Protein AF-A0A8T1UYU2-F1 (afdb_monomer_lite)

Sequence (107 aa):
MWTARLRSQSSKVLGARSFSSPRVMTASKVALQQLPLVDVSPLVAAANSGRKVAPDTKKQILDAIRSACIETGFFTVPTEGVLPSRLIQAAYSRADESIALPDVVKQ

Structure (mmCIF, N/CA/C/O backbone):
data_AF-A0A8T1UYU2-F1
#
_entry.id   AF-A0A8T1UYU2-F1
#
loop_
_atom_site.group_PDB
_atom_site.id
_atom_site.type_symbol
_atom_site.label_atom_id
_atom_site.label_alt_id
_atom_site.label_comp_id
_atom_site.label_asym_id
_atom_site.label_entity_id
_atom_site.label_seq_id
_atom_site.pdbx_PDB_ins_code
_atom_site.Cartn_x
_atom_site.Cartn_y
_atom_site.Cartn_z
_atom_site.occupancy
_atom_site.B_iso_or_equiv
_atom_site.auth_seq_id
_atom_site.auth_comp_id
_atom_site.auth_asym_id
_atom_site.auth_atom_id
_atom_site.pdbx_PDB_model_num
ATOM 1 N N . MET A 1 1 ? 46.890 -24.664 53.597 1.00 43.62 1 MET A N 1
ATOM 2 C CA . MET A 1 1 ? 46.567 -24.156 52.243 1.00 43.62 1 MET A CA 1
ATOM 3 C C . MET A 1 1 ? 46.066 -25.289 51.353 1.00 43.62 1 MET A C 1
ATOM 5 O O . MET A 1 1 ? 46.868 -25.839 50.622 1.00 43.62 1 MET A O 1
ATOM 9 N N . TRP A 1 2 ? 44.784 -25.660 51.405 1.00 38.66 2 TRP A N 1
ATOM 10 C CA . TRP A 1 2 ? 44.185 -26.582 50.426 1.00 38.66 2 TRP A CA 1
ATOM 11 C C . TRP A 1 2 ? 42.789 -26.052 50.071 1.00 38.66 2 TRP A C 1
ATOM 13 O O . TRP A 1 2 ? 41.915 -25.973 50.929 1.00 38.66 2 TRP A O 1
ATOM 23 N N . THR A 1 3 ? 42.614 -25.599 48.829 1.00 48.31 3 THR A N 1
ATOM 24 C CA . THR A 1 3 ? 41.361 -25.080 48.268 1.00 48.31 3 THR A CA 1
ATOM 25 C C . THR A 1 3 ? 40.698 -26.172 47.433 1.00 48.31 3 THR A C 1
ATOM 27 O O . THR A 1 3 ? 41.211 -26.560 46.388 1.00 48.31 3 THR A O 1
ATOM 30 N N . ALA A 1 4 ? 39.533 -26.655 47.862 1.00 47.84 4 ALA A N 1
ATOM 31 C CA . ALA A 1 4 ? 38.692 -27.522 47.044 1.00 47.84 4 ALA A CA 1
ATOM 32 C C . ALA A 1 4 ? 37.593 -26.676 46.384 1.00 47.84 4 ALA A C 1
ATOM 34 O O . ALA A 1 4 ? 36.679 -26.182 47.042 1.00 47.84 4 ALA A O 1
ATOM 35 N N . ARG A 1 5 ? 37.715 -26.470 45.068 1.00 54.81 5 ARG A N 1
ATOM 36 C CA . ARG A 1 5 ? 36.683 -25.860 44.219 1.00 54.81 5 ARG A CA 1
ATOM 37 C C . ARG A 1 5 ? 35.550 -26.864 44.015 1.00 54.81 5 ARG A C 1
ATOM 39 O O . ARG A 1 5 ? 35.785 -27.921 43.440 1.00 54.81 5 ARG A O 1
ATOM 46 N N . LEU A 1 6 ? 34.322 -26.493 44.360 1.00 53.44 6 LEU A N 1
ATOM 47 C CA . LEU A 1 6 ? 33.126 -27.169 43.857 1.00 53.44 6 LEU A CA 1
ATOM 48 C C . LEU A 1 6 ? 32.542 -26.340 42.710 1.00 53.44 6 LEU A C 1
ATOM 50 O O . LEU A 1 6 ? 31.902 -25.312 42.911 1.00 53.44 6 LEU A O 1
ATOM 54 N N . ARG A 1 7 ? 32.813 -26.793 41.480 1.00 51.19 7 ARG A N 1
ATOM 55 C CA . ARG A 1 7 ? 32.028 -26.444 40.292 1.00 51.19 7 ARG A CA 1
ATOM 56 C C . ARG A 1 7 ? 30.754 -27.283 40.329 1.00 51.19 7 ARG A C 1
ATOM 58 O O . ARG A 1 7 ? 30.842 -28.503 40.287 1.00 51.19 7 ARG A O 1
ATOM 65 N N . SER A 1 8 ? 29.596 -26.637 40.321 1.00 45.38 8 SER A N 1
ATOM 66 C CA . SER A 1 8 ? 28.348 -27.266 39.890 1.00 45.38 8 SER A CA 1
ATOM 67 C C . SER A 1 8 ? 27.804 -26.449 38.724 1.00 45.38 8 SER A C 1
ATOM 69 O O . SER A 1 8 ? 27.254 -25.364 38.904 1.00 45.38 8 SER A O 1
ATOM 71 N N . GLN A 1 9 ? 28.066 -26.923 37.505 1.00 47.41 9 GLN A N 1
ATOM 72 C CA . GLN A 1 9 ? 27.404 -26.432 36.302 1.00 47.41 9 GLN A CA 1
ATOM 73 C C . GLN A 1 9 ? 26.084 -27.188 36.170 1.00 47.41 9 GLN A C 1
ATOM 75 O O . GLN A 1 9 ? 26.074 -28.385 35.902 1.00 47.41 9 GLN A O 1
ATOM 80 N N . SER A 1 10 ? 24.969 -26.489 36.366 1.00 46.78 10 SER A N 1
ATOM 81 C CA . SER A 1 10 ? 23.646 -27.011 36.038 1.00 46.78 10 SER A CA 1
ATOM 82 C C . SER A 1 10 ? 23.360 -26.687 34.572 1.00 46.78 10 SER A C 1
ATOM 84 O O . SER A 1 10 ? 22.952 -25.576 34.231 1.00 46.78 10 SER A O 1
ATOM 86 N N . SER A 1 11 ? 23.630 -27.638 33.680 1.00 49.00 11 SER A N 1
ATOM 87 C CA . SER A 1 11 ? 23.192 -27.584 32.287 1.00 49.00 11 SER A CA 1
ATOM 88 C C . SER A 1 11 ? 21.694 -27.893 32.224 1.00 49.00 11 SER A C 1
ATOM 90 O O . SER A 1 11 ? 21.269 -29.033 32.051 1.00 49.00 11 SER A O 1
ATOM 92 N N . LYS A 1 12 ? 20.857 -26.860 32.359 1.00 54.22 12 LYS A N 1
ATOM 93 C CA . LYS A 1 12 ? 19.454 -26.958 31.943 1.00 54.22 12 LYS A CA 1
ATOM 94 C C . LYS A 1 12 ? 19.420 -27.019 30.417 1.00 54.22 12 LYS A C 1
ATOM 96 O O . LYS A 1 12 ? 19.514 -25.996 29.745 1.00 54.22 12 LYS A O 1
ATOM 101 N N . VAL A 1 13 ? 19.322 -28.233 29.881 1.00 53.88 13 VAL A N 1
ATOM 102 C CA . VAL A 1 13 ? 19.027 -28.486 28.469 1.00 53.88 13 VAL A CA 1
ATOM 103 C C . VAL A 1 13 ? 17.649 -27.890 28.179 1.00 53.88 13 VAL A C 1
ATOM 105 O O . VAL A 1 13 ? 16.630 -28.380 28.661 1.00 53.88 13 VAL A O 1
ATOM 108 N N . LEU A 1 14 ? 17.627 -26.776 27.446 1.00 59.22 14 LEU A N 1
ATOM 109 C CA . LEU A 1 14 ? 16.404 -26.173 26.928 1.00 59.22 14 LEU A CA 1
ATOM 110 C C . LEU A 1 14 ? 15.769 -27.174 25.960 1.00 59.22 14 LEU A C 1
ATOM 112 O O . LEU A 1 14 ? 16.373 -27.535 24.951 1.00 59.22 14 LEU A O 1
ATOM 116 N N . GLY A 1 15 ? 14.575 -27.648 26.319 1.00 52.06 15 GLY A N 1
ATOM 117 C CA . GLY A 1 15 ? 13.815 -28.628 25.555 1.00 52.06 15 GLY A CA 1
ATOM 118 C C . GLY A 1 15 ? 13.712 -28.249 24.081 1.00 52.06 15 GLY A C 1
ATOM 119 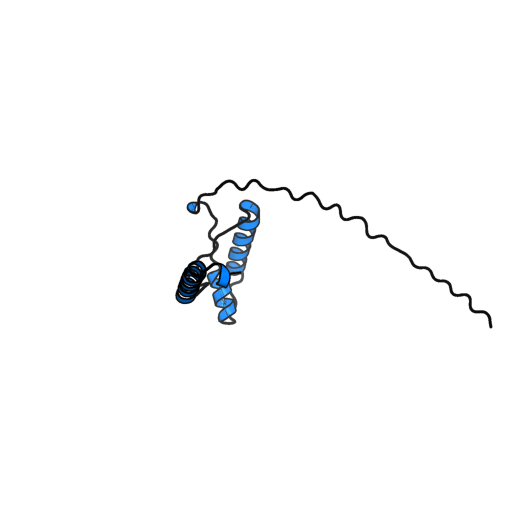O O . GLY A 1 15 ? 13.495 -27.086 23.732 1.00 52.06 15 GLY A O 1
ATOM 120 N N . ALA A 1 16 ? 13.888 -29.256 23.226 1.00 57.31 16 ALA A N 1
ATOM 121 C CA . ALA A 1 16 ? 13.730 -29.145 21.789 1.00 57.31 16 ALA A CA 1
ATOM 122 C C . ALA A 1 16 ? 12.372 -28.503 21.474 1.00 57.31 16 ALA A C 1
ATOM 124 O O . ALA A 1 16 ? 11.313 -29.067 21.753 1.00 57.31 16 ALA A O 1
ATOM 125 N N . ARG A 1 17 ? 12.404 -27.290 20.916 1.00 60.78 17 ARG A N 1
ATOM 126 C CA . ARG A 1 17 ? 11.212 -26.645 20.376 1.00 60.78 17 ARG A CA 1
ATOM 127 C C . ARG A 1 17 ? 10.761 -27.485 19.188 1.00 60.78 17 ARG A C 1
ATOM 129 O O . ARG A 1 17 ? 11.420 -27.499 18.154 1.00 60.78 17 ARG A O 1
ATOM 136 N N . SER A 1 18 ? 9.665 -28.214 19.365 1.00 56.03 18 SER A N 1
ATOM 137 C CA . SER A 1 18 ? 8.959 -28.877 18.275 1.00 56.03 18 SER A CA 1
ATOM 138 C C . SER A 1 18 ? 8.463 -27.797 17.318 1.00 56.03 18 SER A C 1
ATOM 140 O O . SER A 1 18 ? 7.448 -27.151 17.574 1.00 56.03 18 SER A O 1
ATOM 142 N N . PHE A 1 19 ? 9.201 -27.559 16.237 1.00 58.91 19 PHE A N 1
ATOM 143 C CA . PHE A 1 19 ? 8.721 -26.747 15.131 1.00 58.91 19 PHE A CA 1
ATOM 144 C C . PHE A 1 19 ? 7.607 -27.544 14.454 1.00 58.91 19 PHE A C 1
ATOM 146 O O . PHE A 1 19 ? 7.867 -28.506 13.732 1.00 58.91 19 PHE A O 1
ATOM 153 N N . SER A 1 20 ? 6.352 -27.188 14.737 1.00 64.62 20 SER A N 1
ATOM 154 C CA . SER A 1 20 ? 5.223 -27.664 13.940 1.00 64.62 20 SER A CA 1
ATOM 155 C C . SER A 1 20 ? 5.538 -27.373 12.476 1.00 64.62 20 SER A C 1
ATOM 157 O O . SER A 1 20 ? 5.871 -26.231 12.147 1.00 64.62 20 SER A O 1
ATOM 159 N N . SER A 1 21 ? 5.473 -28.392 11.618 1.00 62.34 21 SER A N 1
ATOM 160 C CA . SER A 1 21 ? 5.716 -28.222 10.184 1.00 62.34 21 SER A CA 1
ATOM 161 C C . SER A 1 21 ? 4.891 -27.046 9.649 1.00 62.34 21 SER A C 1
ATOM 163 O O . SER A 1 21 ? 3.709 -26.943 9.999 1.00 62.34 21 SER A O 1
ATOM 165 N N . PRO A 1 22 ? 5.480 -26.145 8.840 1.00 59.97 22 PRO A N 1
ATOM 166 C CA . PRO A 1 22 ? 4.743 -25.028 8.273 1.00 59.97 22 PRO A CA 1
ATOM 167 C C . PRO A 1 22 ? 3.597 -25.588 7.431 1.00 59.97 22 PRO A C 1
ATOM 169 O O . PRO A 1 22 ? 3.808 -26.286 6.440 1.00 59.97 22 PRO A O 1
ATOM 172 N N . ARG A 1 23 ? 2.363 -25.318 7.859 1.00 63.06 23 ARG A N 1
ATOM 173 C CA . ARG A 1 23 ? 1.172 -25.680 7.098 1.00 63.06 23 ARG A CA 1
ATOM 174 C C . ARG A 1 23 ? 1.123 -24.765 5.881 1.00 63.06 23 ARG A C 1
ATOM 176 O O . ARG A 1 23 ? 0.791 -23.590 6.008 1.00 63.06 23 ARG A O 1
ATOM 183 N N . VAL A 1 24 ? 1.479 -25.297 4.715 1.00 60.75 24 VAL A N 1
ATOM 184 C CA . VAL A 1 24 ? 1.337 -24.589 3.440 1.00 60.75 24 VAL A CA 1
ATOM 185 C C . VAL A 1 24 ? -0.157 -24.396 3.192 1.00 60.75 24 VAL A C 1
ATOM 187 O O . VAL A 1 24 ? -0.879 -25.348 2.898 1.00 60.75 24 VAL A O 1
ATOM 190 N N . MET A 1 25 ? -0.644 -23.172 3.391 1.00 56.16 25 MET A N 1
ATOM 191 C CA . MET A 1 25 ? -2.009 -22.810 3.032 1.00 56.16 25 MET A CA 1
ATOM 192 C C . MET A 1 25 ? -2.095 -22.740 1.509 1.00 56.16 25 MET A C 1
ATOM 194 O O . MET A 1 25 ? -1.352 -21.998 0.868 1.00 56.16 25 MET A O 1
ATOM 198 N N . THR A 1 2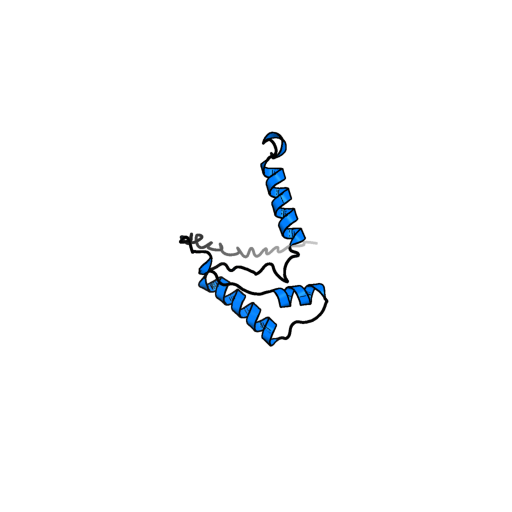6 ? -2.992 -23.524 0.918 1.00 58.69 26 THR A N 1
ATOM 199 C CA . THR A 1 26 ? -3.335 -23.406 -0.499 1.00 58.69 26 THR A CA 1
ATOM 200 C C . THR A 1 26 ? -4.063 -22.079 -0.697 1.00 58.69 26 THR A C 1
ATOM 202 O O . THR A 1 26 ? -5.226 -21.946 -0.319 1.00 58.69 26 THR A O 1
ATOM 205 N N . ALA A 1 27 ? -3.369 -21.076 -1.233 1.00 56.81 27 ALA A N 1
ATOM 206 C CA . ALA A 1 27 ? -3.965 -19.785 -1.545 1.00 56.81 27 ALA A CA 1
ATOM 207 C C . ALA A 1 27 ? -4.831 -19.921 -2.806 1.00 56.81 27 ALA A C 1
ATOM 209 O O . ALA A 1 27 ? -4.320 -20.003 -3.922 1.00 56.81 27 ALA A O 1
ATOM 210 N N . SER A 1 28 ? -6.152 -19.966 -2.637 1.00 61.09 28 SER A N 1
ATOM 211 C CA . SER A 1 28 ? -7.077 -19.796 -3.759 1.00 61.09 28 SER A CA 1
ATOM 212 C C . SER A 1 28 ? -6.890 -18.399 -4.351 1.00 61.09 28 SER A C 1
ATOM 214 O O . SER A 1 28 ? -6.748 -17.428 -3.612 1.00 61.09 28 SER A O 1
ATOM 216 N N . LYS A 1 29 ? -6.884 -18.278 -5.683 1.00 59.41 29 LYS A N 1
ATOM 217 C CA . LYS A 1 29 ? -6.800 -16.984 -6.376 1.00 59.41 29 LYS A CA 1
ATOM 218 C C . LYS A 1 29 ? -8.048 -16.157 -6.047 1.00 59.41 29 LYS A C 1
ATOM 220 O O . LYS A 1 29 ? -9.099 -16.364 -6.645 1.00 59.41 29 LYS A O 1
A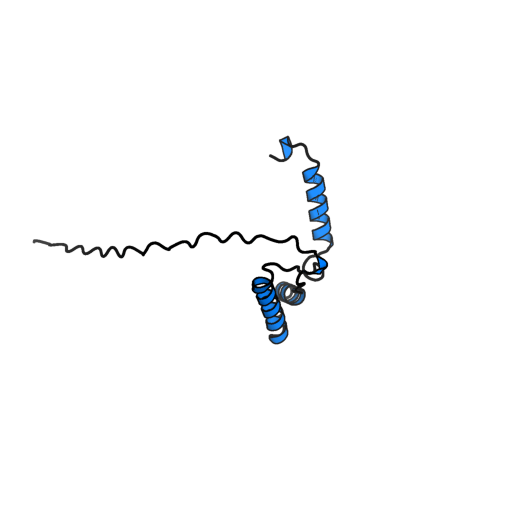TOM 225 N N . VAL A 1 30 ? -7.935 -15.250 -5.081 1.00 61.72 30 VAL A N 1
ATOM 226 C CA . VAL A 1 30 ? -9.016 -14.340 -4.685 1.00 61.72 30 VAL A CA 1
ATOM 227 C C . VAL A 1 30 ? -9.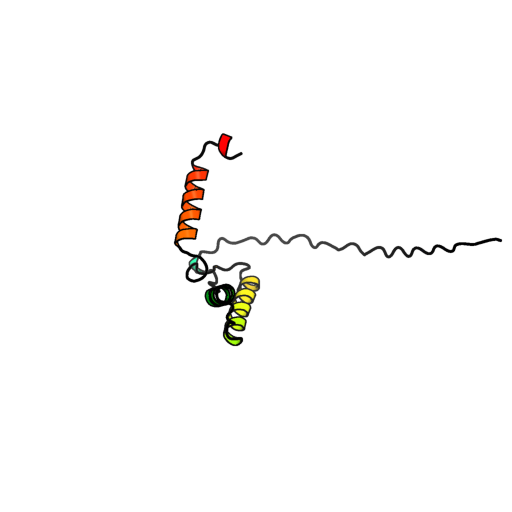067 -13.176 -5.676 1.00 61.72 30 VAL A C 1
ATOM 229 O O . VAL A 1 30 ? -8.033 -12.599 -6.019 1.00 61.72 30 VAL A O 1
ATOM 232 N N . ALA A 1 31 ? -10.258 -12.841 -6.176 1.00 63.12 31 ALA A N 1
ATOM 233 C CA . ALA A 1 31 ? -10.432 -11.662 -7.018 1.00 63.12 31 ALA A CA 1
ATOM 234 C C . ALA A 1 31 ? -10.198 -10.395 -6.178 1.00 63.12 31 ALA A C 1
ATOM 236 O O . ALA A 1 31 ? -10.686 -10.304 -5.056 1.00 63.12 31 ALA A O 1
ATOM 237 N N . LEU A 1 32 ? -9.490 -9.396 -6.719 1.00 58.41 32 LEU A N 1
ATOM 238 C CA . LEU A 1 32 ? -9.127 -8.164 -5.995 1.00 58.41 32 LEU A CA 1
ATOM 239 C C . LEU A 1 32 ? -10.328 -7.437 -5.354 1.00 58.41 32 LEU A C 1
ATOM 241 O O . LEU A 1 32 ? -10.170 -6.785 -4.330 1.00 58.41 32 LEU A O 1
ATOM 245 N N . GLN A 1 33 ? -11.531 -7.586 -5.918 1.00 60.81 33 GLN A N 1
ATOM 246 C CA . GLN A 1 33 ? -12.778 -7.004 -5.399 1.00 60.81 33 GLN A CA 1
ATOM 247 C C . GLN A 1 33 ? -13.269 -7.631 -4.083 1.00 60.81 33 GLN A C 1
ATOM 249 O O . GLN A 1 33 ? -14.193 -7.110 -3.470 1.00 60.81 33 GLN A O 1
ATOM 254 N N . GLN A 1 34 ? -12.681 -8.747 -3.652 1.00 68.75 34 GLN A N 1
ATOM 255 C CA . GLN A 1 34 ? -13.069 -9.468 -2.437 1.00 68.75 34 GLN A CA 1
ATOM 256 C C . GLN A 1 34 ? -12.103 -9.214 -1.273 1.00 68.75 34 GLN A C 1
ATOM 258 O O . GLN A 1 34 ? -12.215 -9.861 -0.234 1.00 68.75 34 GLN A O 1
ATOM 263 N N . LEU A 1 35 ? -11.127 -8.317 -1.445 1.00 80.56 35 LEU A N 1
ATOM 264 C CA . LEU A 1 35 ? -10.102 -8.090 -0.436 1.00 80.56 35 LEU A CA 1
ATOM 265 C C . LEU A 1 35 ? -10.531 -7.023 0.563 1.00 80.56 35 LEU A C 1
ATOM 267 O O . LEU A 1 35 ? -11.012 -5.967 0.147 1.00 80.56 35 LEU A O 1
ATOM 271 N N . PRO A 1 36 ? -10.298 -7.245 1.867 1.00 88.44 36 PRO A N 1
ATOM 272 C CA . PRO A 1 36 ? -10.484 -6.204 2.859 1.00 88.44 36 PRO A CA 1
ATOM 273 C C . PRO A 1 36 ? -9.638 -4.981 2.495 1.00 88.44 36 PRO A C 1
ATOM 275 O O . PRO A 1 36 ? -8.422 -5.083 2.293 1.00 88.44 36 PRO A O 1
ATOM 278 N N . LEU A 1 37 ? -10.292 -3.826 2.398 1.00 91.12 37 LEU A N 1
ATOM 279 C CA . LEU A 1 37 ? -9.644 -2.526 2.291 1.00 91.12 37 LEU A CA 1
ATOM 280 C C . LEU A 1 37 ? -9.610 -1.913 3.689 1.00 91.12 37 LEU A C 1
ATOM 282 O O . LEU A 1 37 ? -10.656 -1.712 4.305 1.00 91.12 37 LEU A O 1
ATOM 286 N N . VAL A 1 38 ? -8.415 -1.608 4.183 1.00 94.19 38 VAL A N 1
ATOM 287 C CA . VAL A 1 38 ? -8.231 -0.978 5.489 1.00 94.19 38 VAL A CA 1
ATOM 288 C C . VAL A 1 38 ? -7.620 0.399 5.290 1.00 94.19 38 VAL A C 1
ATOM 290 O O . VAL A 1 38 ? -6.462 0.526 4.894 1.00 94.19 38 VAL A O 1
ATOM 293 N N . ASP A 1 39 ? -8.397 1.437 5.586 1.00 94.19 39 ASP A N 1
ATOM 294 C CA . ASP A 1 39 ? -7.901 2.808 5.561 1.00 94.19 39 ASP A CA 1
ATOM 295 C C . ASP A 1 39 ? -7.057 3.107 6.809 1.00 94.19 39 ASP A C 1
ATOM 297 O O . ASP A 1 39 ? -7.549 3.154 7.937 1.00 94.19 39 ASP A O 1
ATOM 301 N N . VAL A 1 40 ? -5.758 3.311 6.591 1.00 95.00 40 VAL A N 1
ATOM 302 C CA . VAL A 1 40 ? -4.785 3.678 7.633 1.00 95.00 40 VAL A CA 1
ATOM 303 C C . VAL A 1 40 ? -4.313 5.125 7.503 1.00 95.00 40 VAL A C 1
ATOM 305 O O . VAL A 1 40 ? -3.464 5.557 8.289 1.00 95.00 40 VAL A O 1
ATOM 308 N N . SER A 1 41 ? -4.860 5.893 6.554 1.00 93.81 41 SER A N 1
ATOM 309 C CA . SER A 1 41 ? -4.491 7.295 6.337 1.00 93.81 41 SER A CA 1
ATOM 310 C C . SER A 1 41 ? -4.552 8.153 7.613 1.00 93.81 41 SER A C 1
ATOM 312 O O . SER A 1 41 ? -3.625 8.946 7.814 1.00 93.81 41 SER A O 1
ATOM 314 N N . PRO A 1 42 ? -5.493 7.958 8.571 1.00 93.44 42 PRO A N 1
ATOM 315 C CA . PRO A 1 42 ? -5.495 8.745 9.803 1.00 93.44 42 PRO A CA 1
ATOM 316 C C . PRO A 1 42 ? -4.268 8.470 10.679 1.00 93.44 42 PRO A C 1
ATOM 318 O O . PRO A 1 42 ? -3.730 9.386 11.303 1.00 93.44 42 PRO A O 1
ATOM 321 N N . LEU A 1 43 ? -3.797 7.216 10.717 1.00 93.25 43 LEU A N 1
ATOM 322 C CA . LEU A 1 43 ? -2.607 6.823 11.479 1.00 93.25 43 LEU A CA 1
ATOM 323 C C . LEU A 1 43 ? -1.342 7.434 10.871 1.00 93.25 43 LEU A C 1
ATOM 325 O O . LEU A 1 43 ? -0.479 7.919 11.604 1.00 93.25 43 LEU A O 1
ATOM 329 N N . VAL A 1 44 ? -1.252 7.446 9.540 1.00 92.88 44 VAL A N 1
ATOM 330 C CA . VAL A 1 44 ? -0.119 8.023 8.804 1.00 92.88 44 VAL A CA 1
ATOM 331 C C . VAL A 1 44 ? -0.094 9.544 8.951 1.00 92.88 44 VAL A C 1
ATOM 333 O O . VAL A 1 44 ? 0.945 10.120 9.276 1.00 92.88 44 VAL A O 1
ATOM 336 N N . ALA A 1 45 ? -1.243 10.206 8.805 1.00 91.44 45 ALA A N 1
ATOM 337 C CA . ALA A 1 45 ? -1.365 11.648 8.998 1.00 91.44 45 ALA A CA 1
ATOM 338 C C . ALA A 1 45 ? -0.973 12.075 10.423 1.00 91.44 45 ALA A C 1
ATOM 340 O O . ALA A 1 45 ? -0.268 13.071 10.613 1.00 91.44 45 ALA A O 1
ATOM 341 N N . ALA A 1 46 ? -1.384 11.306 11.433 1.00 92.75 46 ALA A N 1
ATOM 342 C CA . ALA A 1 46 ? -0.979 11.513 12.819 1.00 92.75 46 ALA A CA 1
ATOM 343 C C . ALA A 1 46 ? 0.535 11.350 13.018 1.00 92.75 46 ALA A C 1
ATOM 345 O O . ALA A 1 46 ? 1.161 12.212 13.637 1.00 92.75 46 ALA A O 1
ATOM 346 N N . ALA A 1 47 ? 1.136 10.304 12.439 1.00 90.62 47 ALA A N 1
ATOM 347 C CA . ALA A 1 47 ? 2.579 10.081 12.501 1.00 90.62 47 ALA A CA 1
ATOM 348 C C . ALA A 1 47 ? 3.376 11.239 11.873 1.00 90.62 47 ALA A C 1
ATOM 350 O O . ALA A 1 47 ? 4.351 11.699 12.462 1.00 90.62 47 ALA A O 1
ATOM 351 N N . ASN A 1 48 ? 2.919 11.763 10.732 1.00 89.50 48 ASN A N 1
ATOM 352 C CA . ASN A 1 48 ? 3.592 12.852 10.017 1.00 89.50 48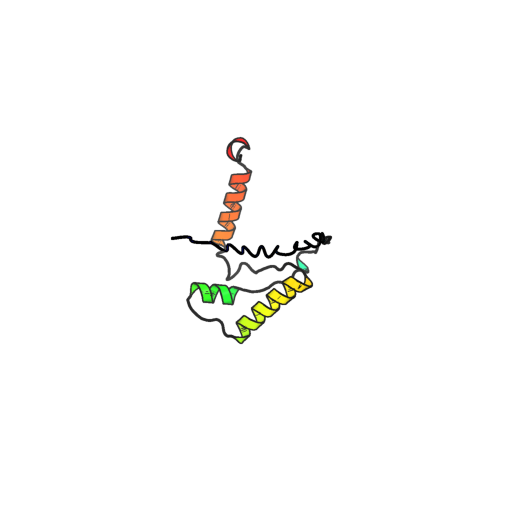 ASN A CA 1
ATOM 353 C C . ASN A 1 48 ? 3.421 14.228 10.681 1.00 89.50 48 ASN A C 1
ATOM 355 O O . ASN A 1 48 ? 4.283 15.090 10.547 1.00 89.50 48 ASN A O 1
ATOM 359 N N . SER A 1 49 ? 2.305 14.459 11.378 1.00 89.88 49 SER A N 1
ATOM 360 C CA . SER A 1 49 ? 1.987 15.759 11.991 1.00 89.88 49 SER A CA 1
ATOM 361 C C . SER A 1 49 ? 2.302 15.841 13.488 1.00 89.88 49 SER A C 1
ATOM 363 O O . SER A 1 49 ? 2.096 16.893 14.095 1.00 89.88 49 SER A O 1
ATOM 365 N N . GLY A 1 50 ? 2.739 14.738 14.108 1.00 87.81 50 GLY A N 1
ATOM 366 C CA . GLY A 1 50 ? 2.921 14.632 15.560 1.00 87.81 50 GLY A CA 1
ATOM 367 C C . GLY A 1 50 ? 1.610 14.685 16.358 1.00 87.81 50 GLY A C 1
ATOM 368 O O . GLY A 1 50 ? 1.630 14.770 17.588 1.00 87.81 50 GLY A O 1
ATOM 369 N N . ARG A 1 51 ? 0.457 14.652 15.678 1.00 89.06 51 ARG A N 1
ATOM 370 C CA . ARG A 1 51 ? -0.871 14.661 16.303 1.00 89.06 51 ARG A CA 1
ATOM 371 C C . ARG A 1 51 ? -1.282 13.245 16.691 1.00 89.06 51 ARG A C 1
ATOM 373 O O . ARG A 1 51 ? -0.768 12.263 16.171 1.00 89.06 51 ARG A O 1
ATOM 380 N N . LYS A 1 52 ? -2.239 13.127 17.612 1.00 90.19 52 LYS A N 1
ATOM 381 C CA . LYS A 1 52 ? -2.824 11.833 17.988 1.00 90.19 52 LYS A CA 1
ATOM 382 C C . LYS A 1 52 ? -4.133 11.614 17.239 1.00 90.19 52 LYS A C 1
ATOM 384 O O . LYS A 1 52 ? -4.956 12.520 17.155 1.00 90.19 52 LYS A O 1
ATOM 389 N N . VAL A 1 53 ? -4.332 10.395 16.745 1.00 92.31 53 VAL A N 1
ATOM 390 C CA . VAL A 1 53 ? -5.648 9.927 16.290 1.00 92.31 53 VAL A CA 1
ATOM 391 C C . VAL A 1 53 ? -6.542 9.725 17.510 1.00 92.31 53 VAL A C 1
ATOM 393 O O . VAL A 1 53 ? -6.061 9.280 18.557 1.00 92.31 53 VAL A O 1
ATOM 396 N N . ALA A 1 54 ? -7.832 10.036 17.375 1.00 94.50 54 ALA A N 1
ATOM 397 C CA . ALA A 1 54 ? -8.822 9.740 18.403 1.00 94.50 54 ALA A CA 1
ATOM 398 C C . ALA A 1 54 ? -8.766 8.246 18.795 1.00 94.50 54 ALA A C 1
ATOM 400 O O . ALA A 1 54 ? -8.589 7.389 17.921 1.00 94.50 54 ALA A O 1
ATOM 401 N N . PRO A 1 55 ? -8.886 7.910 20.092 1.00 93.50 55 PRO A N 1
ATOM 402 C CA . PRO A 1 55 ? -8.701 6.543 20.575 1.00 93.50 55 PRO A CA 1
ATOM 403 C C . PRO A 1 55 ? -9.680 5.553 19.933 1.00 93.50 55 PRO A C 1
ATOM 405 O O . PRO A 1 55 ? -9.263 4.454 19.571 1.00 93.50 55 PRO A O 1
ATOM 408 N N . ASP A 1 56 ? -10.931 5.961 19.709 1.00 95.69 56 ASP A N 1
ATOM 409 C CA . ASP A 1 56 ? -11.951 5.115 19.078 1.00 95.69 56 ASP A CA 1
ATOM 410 C C . ASP A 1 56 ? -11.634 4.831 17.610 1.00 95.69 56 ASP A C 1
ATOM 412 O O . ASP A 1 56 ? -11.629 3.676 17.192 1.00 95.69 56 ASP A O 1
ATOM 416 N N . THR A 1 57 ? -11.265 5.860 16.841 1.00 93.44 57 THR A N 1
ATOM 417 C CA . THR A 1 57 ? -1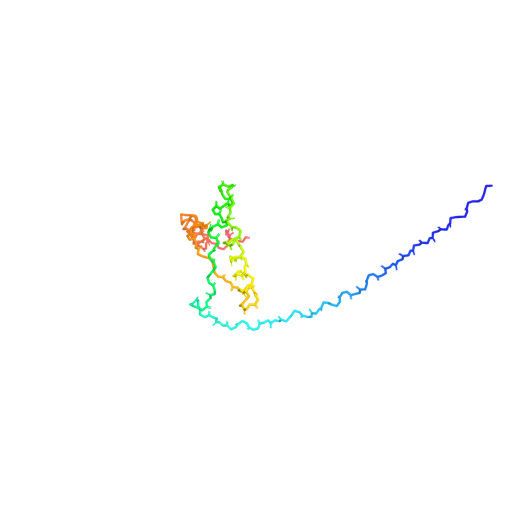0.835 5.704 15.442 1.00 93.44 57 THR A CA 1
ATOM 418 C C . THR A 1 57 ? -9.597 4.818 15.342 1.00 93.44 57 THR A C 1
ATOM 420 O O . THR A 1 57 ? -9.529 3.922 14.504 1.00 93.44 57 THR A O 1
ATOM 423 N N . LYS A 1 58 ? -8.616 5.010 16.234 1.00 94.94 58 LYS A N 1
ATOM 424 C CA . LYS A 1 58 ? -7.420 4.163 16.275 1.00 94.94 58 LYS A CA 1
ATOM 425 C C . LYS A 1 58 ? -7.786 2.706 16.561 1.00 94.94 58 LYS A C 1
ATOM 427 O O . LYS A 1 58 ? -7.255 1.816 15.904 1.00 94.94 58 LYS A O 1
ATOM 432 N N . LYS A 1 59 ? -8.671 2.462 17.530 1.00 96.94 59 LYS A N 1
ATOM 433 C CA . LYS A 1 59 ? -9.127 1.114 17.878 1.00 96.94 59 LYS A CA 1
ATOM 434 C C . LYS A 1 59 ? -9.838 0.448 16.698 1.00 96.94 59 LYS A C 1
ATOM 436 O O . LYS A 1 59 ? -9.475 -0.668 16.354 1.00 96.94 59 LYS A O 1
ATOM 441 N N . GLN A 1 60 ? -10.758 1.152 16.040 1.00 96.56 60 GLN A N 1
ATOM 442 C CA . GLN A 1 60 ? -11.471 0.651 14.859 1.00 96.56 60 GLN A CA 1
ATOM 443 C C . GLN A 1 60 ? -10.513 0.212 13.745 1.00 96.56 60 GLN A C 1
ATOM 445 O O . GLN A 1 60 ? -10.654 -0.889 13.218 1.00 96.56 60 GLN A O 1
ATOM 450 N N . ILE A 1 61 ? -9.503 1.030 13.427 1.00 95.50 61 ILE A N 1
ATOM 451 C CA . ILE A 1 61 ? -8.513 0.694 12.392 1.00 95.50 61 ILE A CA 1
ATOM 452 C C . ILE A 1 61 ? -7.714 -0.554 12.794 1.00 95.50 61 ILE A C 1
ATOM 454 O O . ILE A 1 61 ? -7.526 -1.456 11.983 1.00 95.50 61 ILE A O 1
ATOM 458 N N . LEU A 1 62 ? -7.263 -0.643 14.049 1.00 96.25 62 LEU A N 1
ATOM 459 C CA . LEU A 1 62 ? -6.504 -1.803 14.529 1.00 96.25 62 LEU A CA 1
ATOM 460 C C . LEU A 1 62 ? -7.345 -3.085 14.570 1.00 96.25 62 LEU A C 1
ATOM 462 O O . LEU A 1 62 ? -6.834 -4.152 14.229 1.00 96.25 62 LEU A O 1
ATOM 466 N N . ASP A 1 63 ? -8.620 -2.987 14.944 1.00 96.81 63 ASP A N 1
ATOM 467 C CA . ASP A 1 63 ? -9.553 -4.114 14.933 1.00 96.81 63 ASP A CA 1
ATOM 468 C C . ASP A 1 63 ? -9.828 -4.585 13.492 1.00 96.81 63 ASP A C 1
ATOM 470 O O . ASP A 1 63 ? -9.862 -5.792 13.239 1.00 96.81 63 ASP A O 1
ATOM 474 N N . ALA A 1 64 ? -9.917 -3.665 12.525 1.00 94.56 64 ALA A N 1
ATOM 475 C CA . ALA A 1 64 ? -10.032 -4.000 11.104 1.00 94.56 64 ALA A CA 1
ATOM 476 C C . ALA A 1 64 ? -8.773 -4.705 10.566 1.00 94.56 64 ALA A C 1
ATOM 478 O O . ALA A 1 64 ? -8.889 -5.750 9.923 1.00 94.56 64 ALA A O 1
ATOM 479 N N . ILE A 1 65 ? -7.570 -4.201 10.889 1.00 95.25 65 ILE A N 1
ATOM 480 C CA . ILE A 1 65 ? -6.296 -4.864 10.540 1.00 95.25 65 ILE A CA 1
ATOM 481 C C . ILE A 1 65 ? -6.259 -6.271 11.134 1.00 95.25 65 ILE A C 1
ATOM 483 O O . ILE A 1 65 ? -5.936 -7.235 10.442 1.00 95.25 65 ILE A O 1
ATOM 487 N N . ARG A 1 66 ? -6.599 -6.403 12.421 1.00 95.25 66 ARG A N 1
ATOM 488 C CA . ARG A 1 66 ? -6.599 -7.692 13.116 1.00 95.25 66 ARG A CA 1
ATOM 489 C C . ARG A 1 66 ? -7.541 -8.686 12.446 1.00 95.25 66 ARG A C 1
ATOM 491 O O . ARG A 1 66 ? -7.139 -9.826 12.228 1.00 95.25 66 ARG A O 1
ATOM 498 N N . SER A 1 67 ? -8.758 -8.254 12.133 1.00 93.50 67 SER A N 1
ATOM 499 C CA . SER A 1 67 ? -9.773 -9.103 11.505 1.00 93.50 67 SER A CA 1
ATOM 500 C C . SER A 1 67 ? -9.299 -9.572 10.133 1.00 93.50 67 SER A C 1
ATOM 502 O O . SER A 1 67 ? -9.261 -10.773 9.892 1.00 93.50 67 SER A O 1
ATOM 504 N N . ALA A 1 68 ? -8.780 -8.672 9.291 1.00 91.94 68 ALA A N 1
ATOM 505 C CA . ALA A 1 68 ? -8.238 -9.058 7.991 1.00 91.94 68 ALA A CA 1
ATOM 506 C C . ALA A 1 68 ? -7.034 -10.015 8.103 1.00 91.94 68 ALA A C 1
ATOM 508 O O . ALA A 1 68 ? -6.938 -10.994 7.368 1.00 91.94 68 ALA A O 1
ATOM 509 N N . CYS A 1 69 ? -6.133 -9.806 9.065 1.00 90.88 69 CYS A N 1
ATOM 510 C CA . CYS A 1 69 ? -5.017 -10.729 9.294 1.00 90.88 69 CYS A CA 1
ATOM 511 C C . CYS A 1 69 ? -5.471 -12.136 9.717 1.00 90.88 69 CYS A C 1
ATOM 513 O O . CYS A 1 69 ? -4.806 -13.110 9.372 1.00 90.88 69 CYS A O 1
ATOM 515 N N . ILE A 1 70 ? -6.563 -12.253 10.477 1.00 90.50 70 ILE A N 1
ATOM 516 C CA . ILE A 1 70 ? -7.082 -13.544 10.951 1.00 90.50 70 ILE A CA 1
ATOM 517 C C . ILE A 1 70 ? -7.926 -14.230 9.873 1.00 90.50 70 ILE A C 1
ATOM 519 O O . ILE A 1 70 ? -7.800 -15.436 9.676 1.00 90.50 70 ILE A O 1
ATOM 523 N N . GLU A 1 71 ? -8.793 -13.477 9.201 1.00 88.00 71 GLU A N 1
ATOM 524 C CA . GLU A 1 71 ? -9.805 -14.015 8.290 1.00 88.00 71 GLU A CA 1
ATOM 525 C C . GLU A 1 71 ? -9.247 -14.286 6.893 1.00 88.00 71 GLU A C 1
ATOM 527 O O . GLU A 1 71 ? -9.478 -15.357 6.333 1.00 88.00 71 GLU A O 1
ATOM 532 N N . THR A 1 72 ? -8.503 -13.333 6.327 1.00 85.94 72 THR A N 1
ATOM 533 C CA . THR A 1 72 ? -7.985 -13.422 4.954 1.00 85.94 72 THR A CA 1
ATOM 534 C C . THR A 1 72 ? -6.475 -13.620 4.909 1.00 85.94 72 THR A C 1
ATOM 536 O O . THR A 1 72 ? -5.963 -14.184 3.945 1.00 85.94 72 THR A O 1
ATOM 539 N N . GLY A 1 73 ? -5.746 -13.178 5.936 1.00 87.06 73 GLY A N 1
ATOM 540 C CA . GLY A 1 73 ? -4.280 -13.203 5.987 1.00 87.06 73 GLY A CA 1
ATOM 541 C C . GLY A 1 73 ? -3.608 -12.071 5.202 1.00 87.06 73 GLY A C 1
ATOM 542 O O . GLY A 1 73 ? -2.389 -11.929 5.256 1.00 87.06 73 GLY A O 1
ATOM 543 N N . PHE A 1 74 ? -4.383 -11.253 4.488 1.00 89.06 74 PHE A N 1
ATOM 544 C CA . PHE A 1 74 ? -3.908 -10.098 3.729 1.00 89.06 74 PHE A CA 1
ATOM 545 C C . PHE A 1 74 ? -5.028 -9.071 3.532 1.00 89.06 74 PHE A C 1
ATOM 547 O O . PHE A 1 74 ? -6.211 -9.409 3.508 1.00 89.06 74 PHE A O 1
ATOM 554 N N . PHE A 1 75 ? -4.645 -7.808 3.374 1.00 92.69 75 PHE A N 1
ATOM 555 C CA . PHE A 1 75 ? -5.541 -6.685 3.115 1.00 92.69 75 PHE A CA 1
ATOM 556 C C . PHE A 1 75 ? -4.850 -5.665 2.217 1.00 92.69 75 PHE A C 1
ATOM 558 O O . PHE A 1 75 ? -3.630 -5.688 2.045 1.00 92.69 75 PHE A O 1
ATOM 565 N N . THR A 1 76 ? -5.641 -4.766 1.649 1.00 92.50 76 THR A N 1
ATOM 566 C CA . THR A 1 76 ? -5.146 -3.645 0.853 1.00 92.50 76 THR A CA 1
ATOM 567 C C . THR A 1 76 ? -5.292 -2.347 1.628 1.00 92.50 76 THR A C 1
ATOM 569 O O . THR A 1 76 ? -6.186 -2.194 2.461 1.00 92.50 76 THR A O 1
ATOM 572 N N . VAL A 1 77 ? -4.390 -1.411 1.356 1.00 93.75 77 VAL A N 1
ATOM 573 C CA . VAL A 1 77 ? -4.401 -0.073 1.937 1.00 93.75 77 VAL A CA 1
ATOM 574 C C . VAL A 1 77 ? -4.571 0.926 0.796 1.00 93.75 77 VAL A C 1
ATOM 576 O O . VAL A 1 77 ? -3.826 0.829 -0.186 1.00 93.75 77 VAL A O 1
ATOM 579 N N . PRO A 1 78 ? -5.521 1.873 0.883 1.00 91.06 78 PRO A N 1
ATOM 580 C CA . PRO A 1 78 ? -5.640 2.922 -0.114 1.00 91.06 78 PRO A CA 1
ATOM 581 C C . PRO A 1 78 ? -4.376 3.784 -0.107 1.00 91.06 78 PRO A C 1
ATOM 583 O O . PRO A 1 78 ? -3.837 4.140 0.939 1.00 91.06 78 PRO A O 1
ATOM 586 N N . THR A 1 79 ? -3.884 4.118 -1.295 1.00 90.62 79 THR A N 1
ATOM 587 C CA . THR A 1 79 ? -2.673 4.933 -1.441 1.00 90.62 79 THR A CA 1
ATOM 588 C C . THR A 1 79 ? -2.912 6.392 -1.060 1.00 90.62 79 THR A C 1
ATOM 590 O O . THR A 1 79 ? -1.990 7.074 -0.613 1.00 90.62 79 THR A O 1
ATOM 593 N N . GLU A 1 80 ? -4.146 6.872 -1.230 1.00 89.06 80 GLU A N 1
ATOM 594 C CA . GLU A 1 80 ? -4.551 8.228 -0.871 1.00 89.06 80 GLU A CA 1
ATOM 595 C C . GLU A 1 80 ? -4.365 8.477 0.633 1.00 89.06 80 GLU A C 1
ATOM 597 O O . GLU A 1 80 ? -4.734 7.659 1.470 1.00 89.06 80 GLU A O 1
ATOM 602 N N . GLY A 1 81 ? -3.722 9.593 0.984 1.00 86.00 81 GLY A N 1
ATOM 603 C CA . GLY A 1 81 ? -3.427 9.943 2.379 1.00 86.00 81 GLY A CA 1
ATOM 604 C C . GLY A 1 81 ? -2.325 9.107 3.050 1.00 86.00 81 GLY A C 1
ATOM 605 O O . GLY A 1 81 ? -1.919 9.438 4.163 1.00 86.00 81 GLY A O 1
ATOM 606 N N . VAL A 1 82 ? -1.803 8.072 2.382 1.00 91.25 82 VAL A N 1
ATOM 607 C CA . VAL A 1 82 ? -0.733 7.196 2.892 1.00 91.25 82 VAL A CA 1
ATOM 608 C C . VAL A 1 82 ? 0.591 7.464 2.183 1.00 91.25 82 VAL A C 1
ATOM 610 O O . VAL A 1 82 ? 1.620 7.633 2.837 1.00 91.25 82 VAL A O 1
ATOM 613 N N . LEU A 1 83 ? 0.572 7.541 0.850 1.00 91.38 83 LEU A N 1
ATOM 614 C CA . LEU A 1 83 ? 1.755 7.793 0.030 1.00 91.38 83 LEU A CA 1
ATOM 615 C C . LEU A 1 83 ? 1.476 8.877 -1.020 1.00 91.38 83 LEU A C 1
ATOM 617 O O . LEU A 1 83 ? 0.409 8.880 -1.634 1.00 91.38 83 LEU A O 1
ATOM 621 N N . PRO A 1 84 ? 2.433 9.783 -1.296 1.00 91.75 84 PRO A N 1
ATOM 622 C CA . PRO A 1 84 ? 2.274 10.758 -2.369 1.00 91.75 84 PRO A CA 1
ATOM 623 C C . PRO A 1 84 ? 2.185 10.075 -3.740 1.00 91.75 84 PRO A C 1
ATOM 625 O O . PRO A 1 84 ? 3.078 9.309 -4.108 1.00 91.75 84 PRO A O 1
ATOM 628 N N . SER A 1 85 ? 1.186 10.423 -4.556 1.00 90.44 85 SER A N 1
ATOM 629 C CA . SER A 1 85 ? 0.997 9.824 -5.891 1.00 90.44 85 SER A CA 1
ATOM 630 C C . SER A 1 85 ? 2.218 9.980 -6.805 1.00 90.44 85 SER A C 1
ATOM 632 O O . SER A 1 85 ? 2.539 9.075 -7.568 1.00 90.44 85 SER A O 1
ATOM 634 N N . ARG A 1 86 ? 2.955 11.096 -6.684 1.00 92.88 86 ARG A N 1
ATOM 635 C CA . ARG A 1 86 ? 4.204 11.319 -7.437 1.00 92.88 86 ARG A CA 1
ATOM 636 C C . ARG A 1 86 ? 5.296 10.310 -7.083 1.00 92.88 86 ARG A C 1
ATOM 638 O O . ARG A 1 86 ? 6.063 9.926 -7.956 1.00 92.88 86 ARG A O 1
ATOM 645 N N . LEU A 1 87 ? 5.365 9.886 -5.820 1.00 92.88 87 LEU A N 1
ATOM 646 C CA . LEU A 1 87 ? 6.344 8.898 -5.365 1.00 92.88 87 LEU A CA 1
ATOM 647 C C . LEU A 1 87 ? 6.011 7.519 -5.934 1.00 92.88 87 LEU A C 1
ATOM 649 O O . LEU A 1 87 ? 6.902 6.831 -6.419 1.00 92.88 87 LEU A O 1
ATOM 653 N N . ILE A 1 88 ? 4.726 7.157 -5.943 1.00 93.31 88 ILE A N 1
ATOM 654 C CA . ILE A 1 88 ? 4.240 5.910 -6.545 1.00 93.31 88 ILE A CA 1
ATOM 655 C C . ILE A 1 88 ? 4.571 5.888 -8.040 1.00 93.31 88 ILE A C 1
ATOM 657 O O . ILE A 1 88 ? 5.188 4.942 -8.523 1.00 93.31 88 ILE A O 1
ATOM 661 N N . GLN A 1 89 ? 4.237 6.959 -8.763 1.00 94.44 89 GLN A N 1
ATOM 662 C CA . GLN A 1 89 ? 4.527 7.070 -10.192 1.00 94.44 89 GLN A CA 1
ATOM 663 C C . GLN A 1 89 ? 6.031 6.993 -10.487 1.00 94.44 89 GLN A C 1
ATOM 665 O O . GLN A 1 89 ? 6.439 6.294 -11.411 1.00 94.44 89 GLN A O 1
ATOM 670 N N . ALA A 1 90 ? 6.860 7.677 -9.694 1.00 95.62 90 ALA A N 1
ATOM 671 C CA . ALA A 1 90 ? 8.308 7.625 -9.852 1.00 95.62 90 ALA A CA 1
ATOM 672 C C . ALA A 1 90 ? 8.861 6.214 -9.607 1.00 95.62 90 ALA A C 1
ATOM 674 O O . ALA A 1 90 ? 9.722 5.767 -10.359 1.00 95.62 90 ALA A O 1
ATOM 675 N N . ALA A 1 91 ? 8.355 5.502 -8.594 1.00 95.88 91 ALA A N 1
ATOM 676 C CA . ALA A 1 91 ? 8.767 4.130 -8.313 1.00 95.88 91 ALA A CA 1
ATOM 677 C C . ALA A 1 91 ? 8.450 3.191 -9.487 1.00 95.88 91 ALA A C 1
ATOM 679 O O . ALA A 1 91 ? 9.329 2.444 -9.909 1.00 95.88 91 ALA A O 1
ATOM 680 N N . TYR A 1 92 ? 7.242 3.279 -10.056 1.00 95.94 92 TYR A N 1
ATOM 681 C CA . TYR A 1 92 ? 6.876 2.491 -11.237 1.00 95.94 92 TYR A CA 1
ATOM 682 C C . TYR A 1 92 ? 7.723 2.857 -12.461 1.00 95.94 92 TYR A C 1
ATOM 684 O O . TYR A 1 92 ? 8.300 1.968 -13.073 1.00 95.94 92 TYR A O 1
ATOM 692 N N . SER A 1 93 ? 7.908 4.149 -12.751 1.00 96.94 93 SER A N 1
ATOM 693 C CA . SER A 1 93 ? 8.748 4.596 -13.876 1.00 96.94 93 SER A CA 1
ATOM 694 C C . SER A 1 93 ? 10.180 4.069 -13.769 1.00 96.94 93 SER A C 1
ATOM 696 O O . SER A 1 93 ? 10.743 3.577 -14.741 1.00 96.94 93 SER A O 1
ATOM 698 N N . ARG A 1 94 ? 10.779 4.136 -12.574 1.00 95.25 94 ARG A N 1
ATOM 699 C CA . ARG A 1 94 ? 12.142 3.637 -12.345 1.00 95.25 94 ARG A CA 1
ATOM 700 C C . ARG A 1 94 ? 12.226 2.116 -12.420 1.00 95.25 94 ARG A C 1
ATOM 702 O O . ARG A 1 94 ? 13.245 1.597 -12.868 1.00 95.25 94 ARG A O 1
ATOM 709 N N . ALA A 1 95 ? 11.183 1.408 -11.991 1.00 95.31 95 ALA A N 1
ATOM 710 C CA . ALA A 1 95 ? 11.108 -0.037 -12.161 1.00 95.31 95 ALA A CA 1
ATOM 711 C C . ALA A 1 95 ? 11.065 -0.411 -13.650 1.00 95.31 95 ALA A C 1
ATOM 713 O O . ALA A 1 95 ? 11.840 -1.265 -14.070 1.00 95.31 95 ALA A O 1
ATOM 714 N N . ASP A 1 96 ? 10.245 0.275 -14.448 1.00 95.75 96 ASP A N 1
ATOM 715 C CA . ASP A 1 96 ? 10.135 0.037 -15.891 1.00 95.75 96 ASP A CA 1
ATOM 716 C C . ASP A 1 96 ? 11.462 0.316 -16.615 1.00 95.75 96 ASP A C 1
ATOM 718 O O . ASP A 1 96 ? 11.934 -0.510 -17.400 1.00 95.75 96 ASP A O 1
ATOM 722 N N . GLU A 1 97 ? 12.114 1.438 -16.293 1.00 94.94 97 GLU A N 1
ATOM 723 C CA . GLU A 1 97 ? 13.452 1.773 -16.797 1.00 94.94 97 GLU A CA 1
ATOM 724 C C . GLU A 1 97 ? 14.477 0.688 -16.443 1.00 94.94 97 GLU A C 1
ATOM 726 O O . GLU A 1 97 ? 15.259 0.278 -17.298 1.00 94.94 97 GLU A O 1
ATOM 731 N N . SER A 1 98 ? 14.457 0.201 -15.198 1.00 92.88 98 SER A N 1
ATOM 732 C CA . SER A 1 98 ? 15.364 -0.848 -14.722 1.00 92.88 98 SER A CA 1
ATOM 733 C C . SER A 1 98 ? 15.137 -2.176 -15.446 1.00 92.88 98 SER A C 1
ATOM 735 O O . SER A 1 98 ? 16.094 -2.809 -15.888 1.00 92.88 98 SER A O 1
ATOM 737 N N . ILE A 1 99 ? 13.878 -2.582 -15.638 1.00 93.81 99 ILE A N 1
ATOM 738 C CA . ILE A 1 99 ? 13.518 -3.819 -16.350 1.00 93.81 99 ILE A CA 1
ATOM 739 C C . ILE A 1 99 ? 14.021 -3.788 -17.800 1.00 93.81 99 ILE A C 1
ATOM 741 O O . ILE A 1 99 ? 14.459 -4.823 -18.313 1.00 93.81 99 ILE A O 1
ATOM 745 N N . ALA A 1 100 ? 14.006 -2.612 -18.433 1.00 94.19 100 ALA A N 1
ATOM 746 C CA . ALA A 1 100 ? 14.464 -2.412 -19.805 1.00 94.19 100 ALA A CA 1
ATOM 747 C C . ALA A 1 100 ? 15.996 -2.476 -19.981 1.00 94.19 100 ALA A C 1
ATOM 749 O O . ALA A 1 100 ? 16.469 -2.574 -21.116 1.00 94.19 100 ALA A O 1
ATOM 750 N N . LEU A 1 101 ? 16.786 -2.431 -18.901 1.00 94.44 101 LEU A N 1
ATOM 751 C CA . LEU A 1 101 ? 18.245 -2.529 -18.990 1.00 94.44 101 LEU A CA 1
ATOM 752 C C . LEU A 1 101 ? 18.703 -3.949 -19.389 1.00 94.44 101 LEU A C 1
ATOM 754 O O . LEU A 1 101 ? 18.026 -4.935 -19.070 1.00 94.44 101 LEU A O 1
ATOM 758 N N . PRO A 1 102 ? 19.874 -4.091 -20.046 1.00 94.56 102 PRO A N 1
ATOM 759 C CA . PRO A 1 102 ? 20.467 -5.397 -20.337 1.00 94.56 102 PRO A CA 1
ATOM 760 C C . PRO A 1 102 ? 20.733 -6.209 -19.065 1.00 94.56 102 PRO A C 1
ATOM 762 O O . PRO A 1 102 ? 21.095 -5.647 -18.034 1.00 94.56 102 PRO A O 1
ATOM 765 N N . ASP A 1 103 ? 20.636 -7.539 -19.144 1.00 91.88 103 ASP A N 1
ATOM 766 C CA . ASP A 1 103 ? 20.838 -8.429 -17.986 1.00 91.88 103 ASP A CA 1
ATOM 767 C C . ASP A 1 103 ? 22.213 -8.261 -17.328 1.00 91.88 103 ASP A C 1
ATOM 769 O O . ASP A 1 103 ? 22.308 -8.293 -16.107 1.00 91.88 103 ASP A O 1
ATOM 773 N N . VAL A 1 104 ? 23.249 -7.961 -18.118 1.00 93.44 104 VAL A N 1
ATOM 774 C CA . VAL A 1 104 ? 24.602 -7.629 -17.628 1.00 93.44 104 VAL A CA 1
ATOM 775 C C . VAL A 1 104 ? 24.624 -6.445 -16.656 1.00 93.44 104 VAL A C 1
ATOM 777 O O . VAL A 1 104 ? 25.516 -6.367 -15.823 1.00 93.44 104 VAL A O 1
ATOM 780 N N . VAL A 1 105 ? 23.671 -5.517 -16.764 1.00 90.38 105 VAL A N 1
ATOM 781 C CA . VAL A 1 105 ? 23.572 -4.336 -15.891 1.00 90.38 105 VAL A CA 1
ATOM 782 C C . VAL A 1 105 ? 22.702 -4.619 -14.656 1.00 90.38 105 VAL A C 1
ATOM 784 O O . VAL A 1 105 ? 22.785 -3.887 -13.675 1.00 90.38 105 VAL A O 1
ATOM 787 N N . LYS A 1 106 ? 21.857 -5.659 -14.697 1.00 87.56 106 LYS A N 1
ATOM 788 C CA . LYS A 1 106 ? 20.875 -5.985 -13.647 1.00 87.56 106 LYS A CA 1
ATOM 789 C C . LYS A 1 106 ? 21.351 -7.057 -12.656 1.00 87.56 106 LYS A C 1
ATOM 791 O O . LYS A 1 106 ? 20.743 -7.164 -11.592 1.00 87.56 106 LYS A O 1
ATOM 796 N N . GLN A 1 107 ? 22.345 -7.874 -13.027 1.00 76.12 107 GLN A N 1
ATOM 797 C CA . GLN A 1 107 ? 22.973 -8.878 -12.149 1.00 76.12 107 GLN A CA 1
ATOM 798 C C . GLN A 1 107 ? 23.921 -8.236 -11.138 1.00 76.12 107 GLN A C 1
ATOM 800 O O . GLN A 1 107 ? 23.954 -8.746 -9.996 1.00 76.12 107 GLN A O 1
#

pLDDT: mean 80.65, std 17.68, range [38.66, 96.94]

Secondary structure (DSSP, 8-state):
-------------------------------GGGSPB---HHHHHHHHHTPPPPHHHHHHHHHHHHHHHHHTS--B--STTTS-HHHHHHHHHHHHHHHTS-HHHH-

Radius of gyration: 25.82 Å; chains: 1; bounding box: 60×45×73 Å

InterPro domains:
  IPR026992 Non-haem dioxygenase, N-terminal domain [PF14226] (35-107)

Foldseek 3Di:
DDDDDDDDDDPPPDDDDPPDPPDPDPDDPDDPVPFAEQECLQVQVCVVVVHDDDPVVVVVSVVSVVCRCVPVVDHHYDCPSRPDPVVVVVVVVVVVVLVPDDPVVND

Organism: NCBI:txid29920